Protein AF-A0A537NEE5-F1 (afdb_monomer_lite)

Structure (mmCIF, N/CA/C/O backbone):
data_AF-A0A537NEE5-F1
#
_entry.id   AF-A0A537NEE5-F1
#
loop_
_atom_site.group_PDB
_atom_site.id
_atom_site.type_symbol
_atom_site.label_atom_id
_atom_site.label_alt_id
_atom_site.label_comp_id
_atom_site.label_asym_id
_atom_site.label_entity_id
_atom_site.label_seq_id
_atom_site.pdbx_PDB_ins_code
_atom_site.Cartn_x
_atom_site.Cartn_y
_atom_site.Cartn_z
_atom_site.occupancy
_atom_site.B_iso_or_equiv
_atom_site.auth_seq_id
_atom_site.auth_comp_id
_atom_site.auth_asym_id
_atom_site.auth_atom_id
_atom_site.pdbx_PDB_model_num
ATOM 1 N N . MET A 1 1 ? -11.652 6.081 -24.593 1.00 75.44 1 MET A N 1
ATOM 2 C CA . MET A 1 1 ? -11.447 5.499 -23.250 1.00 75.44 1 MET A CA 1
ATOM 3 C C . MET A 1 1 ? -11.911 6.514 -22.229 1.00 75.44 1 MET A C 1
ATOM 5 O O . MET A 1 1 ? -11.593 7.683 -22.399 1.00 75.44 1 MET A O 1
ATOM 9 N N . ALA A 1 2 ? -12.689 6.084 -21.241 1.00 91.31 2 ALA A N 1
ATOM 10 C CA . ALA A 1 2 ? -13.139 6.929 -20.140 1.00 91.31 2 ALA A CA 1
ATOM 11 C C . ALA A 1 2 ? -12.556 6.389 -18.831 1.00 91.31 2 ALA A C 1
ATOM 13 O O . ALA A 1 2 ? -12.369 5.180 -18.704 1.00 91.31 2 ALA A O 1
ATOM 14 N N . VAL A 1 3 ? -12.273 7.280 -17.881 1.00 93.25 3 VAL A N 1
ATOM 15 C CA . VAL A 1 3 ? -11.948 6.896 -16.502 1.00 93.25 3 VAL A CA 1
ATOM 16 C C . VAL A 1 3 ? -13.181 6.228 -15.898 1.00 93.25 3 VAL A C 1
ATOM 18 O O . VAL A 1 3 ? -14.275 6.784 -15.989 1.00 93.25 3 VAL A O 1
ATOM 21 N N . GLN A 1 4 ? -13.013 5.032 -15.334 1.00 93.94 4 GLN A N 1
ATOM 22 C CA . GLN A 1 4 ? -14.131 4.234 -14.816 1.00 93.94 4 GLN A CA 1
ATOM 23 C C . GLN A 1 4 ? -14.209 4.242 -13.287 1.00 93.94 4 GLN A C 1
ATOM 25 O O . GLN A 1 4 ? -15.308 4.315 -12.746 1.00 93.94 4 GLN A O 1
ATOM 30 N N . ALA A 1 5 ? -13.066 4.191 -12.602 1.00 95.62 5 ALA A N 1
ATOM 31 C CA . ALA A 1 5 ? -12.981 4.160 -11.147 1.00 95.62 5 ALA A CA 1
ATOM 32 C C . ALA A 1 5 ? -11.614 4.674 -10.669 1.00 95.62 5 ALA A C 1
ATOM 34 O O . ALA A 1 5 ? -10.702 4.876 -11.476 1.00 95.62 5 ALA A O 1
ATOM 35 N N . ILE A 1 6 ? -11.492 4.877 -9.357 1.00 96.50 6 ILE A N 1
ATOM 36 C CA . ILE A 1 6 ? -10.197 5.059 -8.701 1.00 96.50 6 ILE A CA 1
ATOM 37 C C . ILE A 1 6 ? -9.541 3.686 -8.567 1.00 96.50 6 ILE A C 1
ATOM 39 O O . ILE A 1 6 ? -10.166 2.765 -8.054 1.00 96.50 6 ILE A O 1
ATOM 43 N N . ASP A 1 7 ? -8.298 3.575 -9.029 1.00 97.69 7 ASP A N 1
ATOM 44 C CA . ASP A 1 7 ? -7.496 2.359 -8.881 1.00 97.69 7 ASP A CA 1
ATOM 45 C C . ASP A 1 7 ? -6.827 2.322 -7.501 1.00 97.69 7 ASP A C 1
ATOM 47 O O . ASP A 1 7 ? -7.054 1.413 -6.712 1.00 97.69 7 ASP A O 1
ATOM 51 N N . HIS A 1 8 ? -6.075 3.365 -7.144 1.00 98.19 8 HIS A N 1
ATOM 52 C CA . HIS A 1 8 ? -5.458 3.453 -5.826 1.00 98.19 8 HIS A CA 1
ATOM 53 C C . HIS A 1 8 ? -5.149 4.886 -5.395 1.00 98.19 8 HIS A C 1
ATOM 55 O O . HIS A 1 8 ? -5.164 5.827 -6.194 1.00 98.19 8 HIS A O 1
ATOM 61 N N . LEU A 1 9 ? -4.848 5.030 -4.105 1.00 98.25 9 LEU A N 1
ATOM 62 C CA . LEU A 1 9 ? -4.303 6.239 -3.497 1.00 98.25 9 LEU A CA 1
ATOM 63 C C . LEU A 1 9 ? -2.919 5.939 -2.921 1.00 98.25 9 LEU A C 1
ATOM 65 O O . LEU A 1 9 ? -2.773 5.010 -2.132 1.00 98.25 9 LEU A O 1
ATOM 69 N N . VAL A 1 10 ? -1.929 6.763 -3.259 1.00 98.12 10 VAL A N 1
ATOM 70 C CA . VAL A 1 10 ? -0.576 6.667 -2.697 1.00 98.12 10 VAL A CA 1
ATOM 71 C C . VAL A 1 10 ? -0.418 7.653 -1.544 1.00 98.12 10 VAL A C 1
ATOM 73 O O . VAL A 1 10 ? -0.740 8.835 -1.686 1.00 98.12 10 VAL A O 1
ATOM 76 N N . ILE A 1 11 ? 0.116 7.185 -0.417 1.00 98.31 11 ILE A N 1
ATOM 77 C CA . ILE A 1 11 ? 0.464 8.015 0.739 1.00 98.31 11 ILE A CA 1
ATOM 78 C C . ILE A 1 11 ? 1.933 7.769 1.082 1.00 98.31 11 ILE A C 1
ATOM 80 O O . ILE A 1 11 ? 2.328 6.655 1.423 1.00 98.31 11 ILE A O 1
ATOM 84 N N . MET A 1 12 ? 2.742 8.824 0.979 1.00 98.06 12 MET A N 1
ATOM 85 C CA . MET A 1 12 ? 4.166 8.787 1.310 1.00 98.06 12 MET A CA 1
ATOM 86 C C . MET A 1 12 ? 4.373 8.950 2.818 1.00 98.06 12 MET A C 1
ATOM 88 O O . MET A 1 12 ? 3.856 9.895 3.419 1.00 98.06 12 MET A O 1
ATOM 92 N N . PHE A 1 13 ? 5.192 8.080 3.399 1.00 98.12 13 PHE A N 1
ATOM 93 C CA . PHE A 1 13 ? 5.591 8.100 4.800 1.00 98.12 13 PHE A CA 1
ATOM 94 C C . PHE A 1 13 ? 7.114 8.213 4.941 1.00 98.12 13 PHE A C 1
ATOM 96 O O . PHE A 1 13 ? 7.852 7.762 4.066 1.00 98.12 13 PHE A O 1
ATOM 103 N N . PRO A 1 14 ? 7.610 8.780 6.055 1.00 97.75 14 PRO A N 1
ATOM 104 C CA . PRO A 1 14 ? 9.043 8.787 6.355 1.00 97.75 14 PRO A CA 1
ATOM 105 C C . PRO A 1 14 ? 9.618 7.393 6.649 1.00 97.75 14 PRO A C 1
ATOM 107 O O . PRO A 1 14 ? 10.806 7.175 6.454 1.00 97.75 14 PRO A O 1
ATOM 110 N N . ASP A 1 15 ? 8.786 6.484 7.159 1.00 97.62 15 ASP A N 1
ATOM 111 C CA . ASP A 1 15 ? 9.143 5.117 7.536 1.00 97.62 15 ASP A CA 1
ATOM 112 C C . ASP A 1 15 ? 7.939 4.203 7.282 1.00 97.62 15 ASP A C 1
ATOM 114 O O . ASP A 1 15 ? 6.848 4.435 7.822 1.00 97.62 15 ASP A O 1
ATOM 118 N N . LEU A 1 16 ? 8.132 3.169 6.460 1.00 98.44 16 LEU A N 1
ATOM 119 C CA . LEU A 1 16 ? 7.066 2.233 6.125 1.00 98.44 16 LEU A CA 1
ATOM 120 C C . LEU A 1 16 ? 6.655 1.380 7.331 1.00 98.44 16 LEU A C 1
ATOM 122 O O . LEU A 1 16 ? 5.479 1.056 7.467 1.00 98.44 16 LEU A O 1
ATOM 126 N N . GLU A 1 17 ? 7.581 1.034 8.226 1.00 98.19 17 GLU A N 1
ATOM 127 C CA . GLU A 1 17 ? 7.292 0.174 9.379 1.00 98.19 17 GLU A CA 1
ATOM 128 C C . GLU A 1 17 ? 6.318 0.834 10.342 1.00 98.19 17 GLU A C 1
ATOM 130 O O . GLU A 1 17 ? 5.350 0.221 10.801 1.00 98.19 17 GLU A O 1
ATOM 135 N N . THR A 1 18 ? 6.553 2.117 10.604 1.00 98.38 18 THR A N 1
ATOM 136 C CA . THR A 1 18 ? 5.650 2.946 11.391 1.00 98.38 18 THR A CA 1
ATOM 137 C C . THR A 1 18 ? 4.273 3.029 10.737 1.00 98.38 18 THR A C 1
ATOM 139 O O . THR A 1 18 ? 3.278 2.790 11.416 1.00 98.38 18 THR A O 1
ATOM 142 N N . ALA A 1 19 ? 4.197 3.255 9.422 1.00 98.50 19 ALA A N 1
ATOM 143 C CA . ALA A 1 19 ? 2.919 3.295 8.713 1.00 98.50 19 ALA A CA 1
ATOM 144 C C . ALA A 1 19 ? 2.168 1.951 8.765 1.00 98.50 19 ALA A C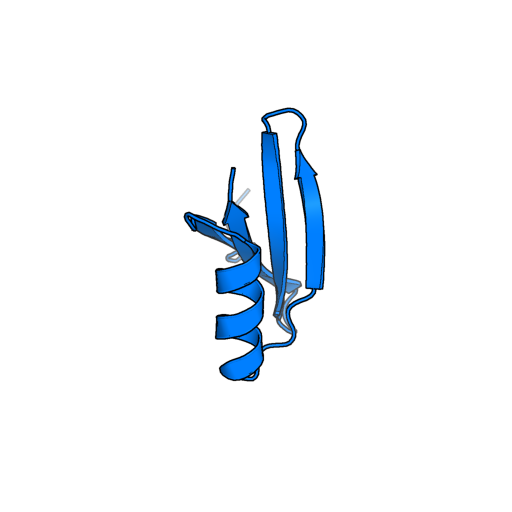 1
ATOM 146 O O . ALA A 1 19 ? 0.966 1.928 9.032 1.00 98.50 19 ALA A O 1
ATOM 147 N N . ILE A 1 20 ? 2.865 0.827 8.558 1.00 98.69 20 ILE A N 1
ATOM 148 C CA . ILE A 1 20 ? 2.275 -0.517 8.639 1.00 98.69 20 ILE A CA 1
ATOM 149 C C . ILE A 1 20 ? 1.694 -0.758 10.031 1.00 98.69 20 ILE A C 1
ATOM 151 O O . ILE A 1 20 ? 0.548 -1.200 10.138 1.00 98.69 20 ILE A O 1
ATOM 155 N N . ARG A 1 21 ? 2.461 -0.467 11.089 1.00 98.69 21 ARG A N 1
ATOM 156 C CA . ARG A 1 21 ? 2.008 -0.625 12.475 1.00 98.69 21 ARG A CA 1
ATOM 157 C C . ARG A 1 21 ? 0.761 0.215 12.731 1.00 98.69 21 ARG A C 1
ATOM 159 O O . ARG A 1 21 ? -0.259 -0.342 13.124 1.00 98.69 21 ARG A O 1
ATOM 166 N N . ASP A 1 22 ? 0.829 1.514 12.461 1.00 98.50 22 ASP A N 1
ATOM 167 C CA . ASP A 1 22 ? -0.240 2.453 12.800 1.00 98.50 22 ASP A CA 1
ATOM 168 C C . ASP A 1 22 ? -1.546 2.093 12.071 1.00 98.50 22 ASP A C 1
ATOM 170 O O . ASP A 1 22 ? -2.615 2.057 12.677 1.00 98.50 22 ASP A O 1
ATOM 174 N N . TYR A 1 23 ? -1.480 1.736 10.784 1.00 98.44 23 TYR A N 1
ATOM 175 C CA . TYR A 1 23 ? -2.675 1.335 10.033 1.00 98.44 23 TYR A CA 1
ATOM 176 C C . TYR A 1 23 ? -3.191 -0.054 10.430 1.00 98.44 23 TYR A C 1
ATOM 178 O O . TYR A 1 23 ? -4.403 -0.280 10.406 1.00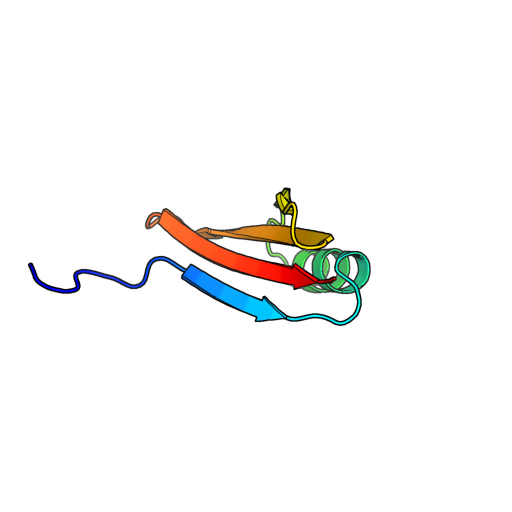 98.44 23 TYR A O 1
ATOM 186 N N . THR A 1 24 ? -2.313 -0.966 10.852 1.00 98.62 24 THR A N 1
ATOM 187 C CA . THR A 1 24 ? -2.737 -2.251 11.430 1.00 98.62 24 THR A CA 1
ATOM 188 C C . THR A 1 24 ? -3.469 -2.037 12.758 1.00 98.62 24 THR A C 1
ATOM 190 O O . THR A 1 24 ? -4.513 -2.644 12.987 1.00 98.62 24 THR A O 1
ATOM 193 N N . GLU A 1 25 ? -2.983 -1.134 13.615 1.00 98.69 25 GLU A N 1
ATOM 194 C CA . GLU A 1 25 ? -3.627 -0.770 14.888 1.00 98.69 25 GLU A CA 1
ATOM 195 C C . GLU A 1 25 ? -4.980 -0.069 14.688 1.00 98.69 25 GLU A C 1
ATOM 197 O O . GLU A 1 25 ? -5.898 -0.263 15.485 1.00 98.69 25 GLU A O 1
ATOM 202 N N . LEU A 1 26 ? -5.148 0.671 13.587 1.00 98.06 26 LEU A N 1
ATOM 203 C CA . LEU A 1 26 ? -6.446 1.210 13.158 1.00 98.06 26 LEU A CA 1
ATOM 204 C C . LEU A 1 26 ? -7.435 0.130 12.680 1.00 98.06 26 LEU A C 1
ATOM 206 O O . LEU A 1 26 ? -8.603 0.437 12.436 1.00 98.06 26 LEU A O 1
ATOM 210 N N . GLY A 1 27 ? -6.996 -1.125 12.559 1.00 98.31 27 GLY A N 1
ATOM 211 C CA . GLY A 1 27 ? -7.826 -2.262 12.170 1.00 98.31 27 GLY A CA 1
ATOM 212 C C . GLY A 1 27 ? -7.798 -2.589 10.677 1.00 98.31 27 GLY A C 1
ATOM 213 O O . GLY A 1 27 ? -8.583 -3.428 10.230 1.00 98.31 27 GLY A O 1
ATOM 214 N N . PHE A 1 28 ? -6.914 -1.968 9.890 1.00 98.50 28 PHE A N 1
ATOM 215 C CA . PHE A 1 28 ? -6.723 -2.367 8.498 1.00 98.50 28 PHE A CA 1
ATOM 216 C C . PHE A 1 28 ? -5.911 -3.659 8.395 1.00 98.50 28 PHE A C 1
ATOM 218 O O . PHE A 1 28 ? -4.988 -3.913 9.166 1.00 98.50 28 PHE A O 1
ATOM 225 N N . THR A 1 29 ? -6.218 -4.462 7.376 1.00 98.50 29 THR A N 1
ATOM 226 C CA . THR A 1 29 ? -5.308 -5.526 6.940 1.00 98.50 29 THR A CA 1
ATOM 227 C C . THR A 1 29 ? -4.254 -4.902 6.037 1.00 98.50 29 THR A C 1
ATOM 229 O O . THR A 1 29 ? -4.545 -4.561 4.891 1.00 98.50 29 THR A O 1
ATOM 232 N N . VAL A 1 30 ? -3.045 -4.736 6.567 1.00 98.69 30 VAL A N 1
ATOM 233 C CA . VAL A 1 30 ? -1.905 -4.192 5.827 1.00 98.69 30 VAL A CA 1
ATOM 234 C C . VAL A 1 30 ? -1.011 -5.341 5.369 1.00 98.69 30 VAL A C 1
ATOM 236 O O . VAL A 1 30 ? -0.568 -6.158 6.176 1.00 98.69 30 VAL A O 1
ATOM 239 N N . VAL A 1 31 ? -0.729 -5.410 4.070 1.00 98.56 31 VAL A N 1
ATOM 240 C CA . VAL A 1 31 ? 0.124 -6.446 3.472 1.00 98.56 31 VAL A CA 1
ATOM 241 C C . VAL A 1 31 ? 1.362 -5.788 2.887 1.00 98.56 31 VAL A C 1
ATOM 243 O O . VAL A 1 31 ? 1.250 -4.879 2.073 1.00 98.56 31 VAL A O 1
ATOM 246 N N . ARG A 1 32 ? 2.557 -6.243 3.274 1.00 98.19 32 ARG A N 1
ATOM 247 C CA . ARG A 1 32 ? 3.796 -5.765 2.644 1.00 98.19 32 ARG A CA 1
ATOM 248 C C . ARG A 1 32 ? 3.771 -6.028 1.145 1.00 98.19 32 ARG A C 1
ATOM 250 O O . ARG A 1 32 ? 3.458 -7.140 0.722 1.00 98.19 32 ARG A O 1
ATOM 257 N N . GLY A 1 33 ? 4.125 -5.009 0.375 1.00 96.88 33 GLY A N 1
ATOM 258 C CA . GLY A 1 33 ? 4.271 -5.110 -1.063 1.00 96.88 33 GLY A CA 1
ATOM 259 C C . GLY A 1 33 ? 5.728 -5.327 -1.461 1.00 96.88 33 GLY A C 1
ATOM 260 O O . GLY A 1 33 ? 6.442 -6.136 -0.865 1.00 96.88 33 GLY A O 1
ATOM 261 N N . GLY A 1 34 ? 6.145 -4.640 -2.518 1.00 95.69 34 GLY A N 1
ATOM 262 C CA . GLY A 1 34 ? 7.452 -4.791 -3.139 1.00 95.69 34 GLY A CA 1
ATOM 263 C C . GLY A 1 34 ? 8.418 -3.651 -2.834 1.00 95.69 34 GLY A C 1
ATOM 264 O O . GLY A 1 34 ? 8.074 -2.626 -2.244 1.00 95.69 34 GLY A O 1
ATOM 265 N N . SER A 1 35 ? 9.647 -3.841 -3.302 1.00 96.25 35 SER A N 1
ATOM 266 C CA . SER A 1 35 ? 10.660 -2.794 -3.400 1.00 96.25 35 SER A CA 1
ATOM 267 C C . SER A 1 35 ? 10.848 -2.419 -4.866 1.00 96.25 35 SER A C 1
ATOM 269 O O . SER A 1 35 ? 10.984 -3.289 -5.731 1.00 96.25 35 SER A O 1
ATOM 271 N N . HIS A 1 36 ? 10.864 -1.124 -5.151 1.00 93.88 36 HIS A N 1
ATOM 272 C CA . HIS A 1 36 ? 11.060 -0.573 -6.481 1.00 93.88 36 HIS A CA 1
ATOM 273 C C . HIS A 1 36 ? 12.551 -0.298 -6.741 1.00 93.88 36 HIS A C 1
ATOM 275 O O . HIS A 1 36 ? 13.271 0.113 -5.830 1.00 93.88 36 HIS A O 1
ATOM 281 N N . PRO A 1 37 ? 13.031 -0.412 -7.996 1.00 94.31 37 PRO A N 1
ATOM 282 C CA . PRO A 1 37 ? 14.416 -0.079 -8.353 1.00 94.31 37 PRO A CA 1
ATOM 283 C C . PRO A 1 37 ? 14.829 1.367 -8.038 1.00 94.31 37 PRO A C 1
ATOM 285 O O . PRO A 1 37 ? 16.014 1.674 -7.969 1.00 94.31 37 PRO A O 1
ATOM 288 N N . THR A 1 38 ? 13.855 2.260 -7.858 1.00 91.38 38 THR A N 1
ATOM 289 C CA . THR A 1 38 ? 14.048 3.665 -7.478 1.00 91.38 38 THR A CA 1
ATOM 290 C C . THR A 1 38 ? 14.350 3.862 -5.989 1.00 91.38 38 THR A C 1
ATOM 292 O O . THR A 1 38 ? 14.570 4.994 -5.568 1.00 91.38 38 THR A O 1
ATOM 295 N N . GLY A 1 39 ? 14.361 2.784 -5.198 1.00 94.00 39 GLY A N 1
ATOM 296 C CA . GLY A 1 39 ? 14.665 2.782 -3.766 1.00 94.00 39 GLY A CA 1
ATOM 297 C C . GLY A 1 39 ? 13.431 2.701 -2.874 1.00 94.00 39 GLY A C 1
ATOM 298 O O . GLY A 1 39 ? 13.543 2.248 -1.749 1.00 94.00 39 GLY A O 1
ATOM 299 N N . THR A 1 40 ? 12.249 3.055 -3.385 1.00 97.56 40 THR A N 1
ATOM 300 C CA . THR A 1 40 ? 11.023 3.014 -2.577 1.00 97.56 40 THR A CA 1
ATOM 301 C C . THR A 1 40 ? 10.550 1.596 -2.283 1.00 97.56 40 THR A C 1
ATOM 303 O O . THR A 1 40 ? 10.790 0.664 -3.050 1.00 97.56 40 THR A O 1
ATOM 306 N N . HIS A 1 41 ? 9.818 1.435 -1.193 1.00 98.06 41 HIS A N 1
ATOM 307 C CA . HIS A 1 41 ? 9.194 0.186 -0.785 1.00 98.06 41 HIS A CA 1
ATOM 308 C C . HIS A 1 41 ? 7.791 0.471 -0.246 1.00 98.06 41 HIS A C 1
ATOM 310 O O . HIS A 1 41 ? 7.537 1.559 0.276 1.00 98.06 41 HIS A O 1
ATOM 316 N N . ASN A 1 42 ? 6.864 -0.474 -0.417 1.00 98.56 42 ASN A N 1
ATOM 317 C CA . ASN A 1 42 ? 5.454 -0.232 -0.125 1.00 98.56 42 ASN A CA 1
ATOM 318 C C . ASN A 1 42 ? 4.771 -1.332 0.701 1.00 98.56 42 ASN A C 1
ATOM 320 O O . ASN A 1 42 ? 5.272 -2.443 0.898 1.00 98.56 42 ASN A O 1
ATOM 324 N N . ALA A 1 43 ? 3.588 -0.991 1.196 1.00 98.75 43 ALA A N 1
ATOM 325 C CA . ALA A 1 43 ? 2.606 -1.894 1.765 1.00 98.75 43 ALA A CA 1
ATOM 326 C C . ALA A 1 43 ? 1.209 -1.471 1.307 1.00 98.75 43 ALA A C 1
ATOM 328 O O . ALA A 1 43 ? 0.959 -0.301 1.028 1.00 98.75 43 ALA A O 1
ATOM 329 N N . LEU A 1 44 ? 0.304 -2.435 1.203 1.00 98.75 44 LEU A N 1
ATOM 330 C CA . LEU A 1 44 ? -0.993 -2.272 0.570 1.00 98.75 44 LEU A CA 1
ATOM 331 C C . LEU A 1 44 ? -2.121 -2.534 1.563 1.00 98.75 44 LEU A C 1
ATOM 333 O O . LEU A 1 44 ? -2.059 -3.467 2.367 1.00 98.75 44 LEU A O 1
ATOM 337 N N . ILE A 1 45 ? -3.176 -1.736 1.445 1.00 98.69 45 ILE A N 1
ATOM 338 C CA . ILE A 1 45 ? -4.475 -1.959 2.080 1.00 98.69 45 ILE A CA 1
ATOM 339 C C . ILE A 1 45 ? -5.484 -2.148 0.953 1.00 98.69 45 ILE A C 1
ATOM 341 O O . ILE A 1 45 ? -5.825 -1.183 0.272 1.00 98.69 45 ILE A O 1
ATOM 345 N N . ALA A 1 46 ? -5.922 -3.385 0.730 1.00 98.31 46 ALA A N 1
ATOM 346 C CA . ALA A 1 46 ? -6.828 -3.727 -0.364 1.00 98.31 46 ALA A CA 1
ATOM 347 C C . ALA A 1 46 ? -8.301 -3.637 0.060 1.00 98.31 46 ALA A C 1
ATOM 349 O O . ALA A 1 46 ? -8.666 -4.055 1.162 1.00 98.31 46 ALA A O 1
ATOM 350 N N . PHE A 1 47 ? -9.152 -3.149 -0.842 1.00 97.75 47 PHE A N 1
ATOM 351 C CA . PHE A 1 47 ? -10.603 -3.101 -0.679 1.00 97.75 47 PHE A CA 1
ATOM 352 C C . PHE A 1 47 ? -11.309 -4.109 -1.595 1.00 97.75 47 PHE A C 1
ATOM 354 O O . PHE A 1 47 ? -10.740 -4.645 -2.546 1.00 97.75 47 PHE A O 1
ATOM 361 N N . ALA A 1 48 ? -12.575 -4.397 -1.285 1.00 97.25 48 ALA A N 1
ATOM 362 C CA . ALA A 1 48 ? -13.349 -5.445 -1.954 1.00 97.25 48 ALA A CA 1
ATOM 363 C C . ALA A 1 48 ? -13.657 -5.157 -3.436 1.00 97.25 48 ALA A C 1
ATOM 365 O O . ALA A 1 48 ? -13.950 -6.082 -4.189 1.00 97.25 48 ALA A O 1
ATOM 366 N N . ASP A 1 49 ? -13.608 -3.893 -3.850 1.00 96.12 49 ASP A N 1
ATOM 367 C CA . ASP A 1 49 ? -13.827 -3.443 -5.227 1.00 96.12 49 ASP A CA 1
ATOM 368 C C . ASP A 1 49 ? -12.548 -3.460 -6.083 1.00 96.12 49 ASP A C 1
ATOM 370 O O . ASP A 1 49 ? -12.590 -3.107 -7.260 1.00 96.12 49 ASP A O 1
ATOM 374 N N . GLY A 1 50 ? -11.427 -3.907 -5.510 1.00 96.31 50 GLY A N 1
ATOM 375 C CA . GLY A 1 50 ? -10.127 -3.963 -6.171 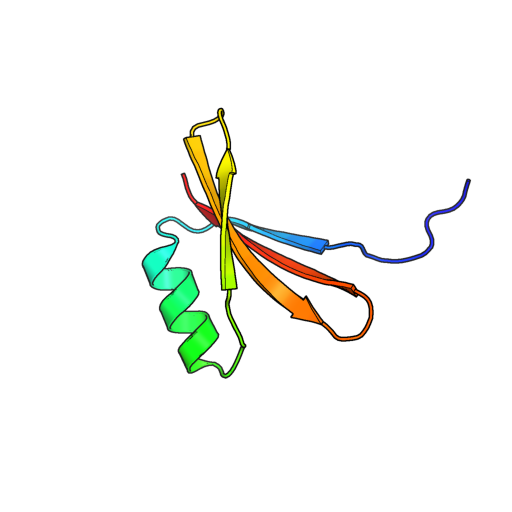1.00 96.31 50 GLY A CA 1
ATOM 376 C C . GLY A 1 50 ? -9.297 -2.690 -6.020 1.00 96.31 50 GLY A C 1
ATOM 377 O O . GLY A 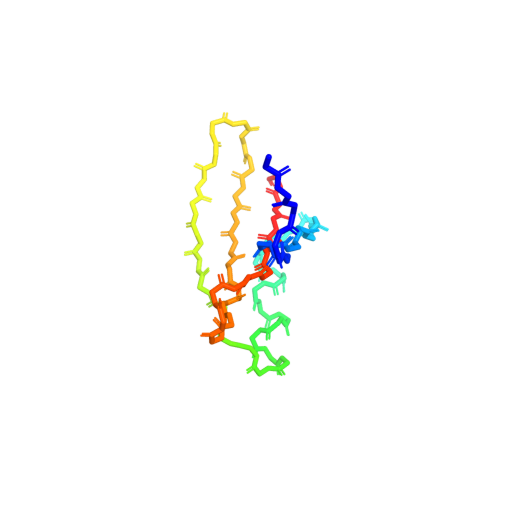1 50 ? -8.122 -2.718 -6.381 1.00 96.31 50 GLY A O 1
ATOM 378 N N . ALA A 1 51 ? -9.854 -1.615 -5.451 1.00 98.19 51 ALA A N 1
ATOM 379 C CA . ALA A 1 51 ? -9.070 -0.432 -5.135 1.00 98.19 51 ALA A CA 1
ATOM 380 C C . ALA A 1 51 ? -8.142 -0.685 -3.937 1.00 98.19 51 ALA A C 1
ATOM 382 O O . ALA A 1 51 ? -8.395 -1.566 -3.107 1.00 98.19 51 ALA A O 1
ATOM 383 N N . TYR A 1 52 ? -7.074 0.103 -3.805 1.00 98.62 52 TYR A N 1
ATOM 384 C CA . TYR A 1 52 ? -6.168 -0.014 -2.659 1.00 98.62 52 TYR A CA 1
ATOM 385 C C . TYR A 1 52 ? -5.554 1.316 -2.202 1.00 98.62 52 TYR A C 1
ATOM 387 O O . TYR A 1 52 ? -5.477 2.290 -2.949 1.00 98.62 52 TYR A O 1
ATOM 395 N N . VAL A 1 53 ? -5.102 1.358 -0.946 1.00 98.62 53 VAL A N 1
ATOM 396 C CA . VAL A 1 53 ? -4.154 2.380 -0.477 1.00 98.62 53 VAL A CA 1
ATOM 397 C C . VAL A 1 53 ? -2.747 1.801 -0.544 1.00 98.62 53 VAL A C 1
ATOM 399 O O . VAL A 1 53 ? -2.492 0.729 0.003 1.00 98.62 53 VAL A O 1
ATOM 402 N N . GLU A 1 54 ? -1.836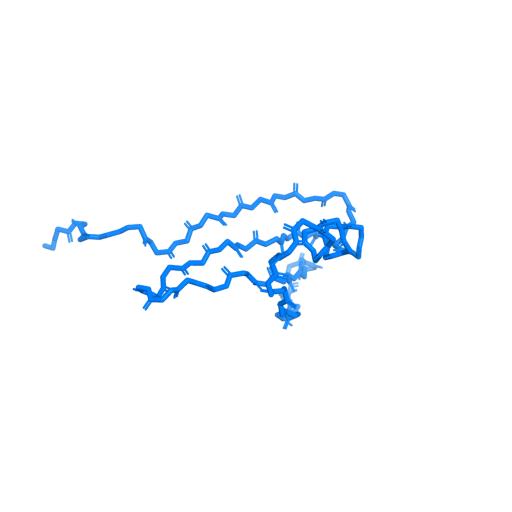 2.521 -1.188 1.00 98.69 54 GLU A N 1
ATOM 403 C CA . GLU A 1 54 ? -0.405 2.241 -1.196 1.00 98.69 54 GLU A CA 1
ATOM 404 C C . GLU A 1 54 ? 0.293 3.126 -0.159 1.00 98.69 54 GLU A C 1
ATOM 406 O O . GLU A 1 54 ? 0.434 4.337 -0.339 1.00 98.69 54 GLU A O 1
ATOM 411 N N . LEU A 1 55 ? 0.731 2.512 0.938 1.00 98.75 55 LEU A N 1
ATOM 412 C CA . LEU A 1 55 ? 1.648 3.125 1.893 1.00 98.75 55 LEU A CA 1
ATOM 413 C C . LEU A 1 55 ? 3.054 2.969 1.316 1.00 98.75 55 LEU A C 1
ATOM 415 O O . LEU A 1 55 ? 3.479 1.840 1.082 1.00 98.75 55 LEU A O 1
ATOM 419 N N . ILE A 1 56 ? 3.772 4.062 1.072 1.00 98.62 56 ILE A N 1
ATOM 420 C CA 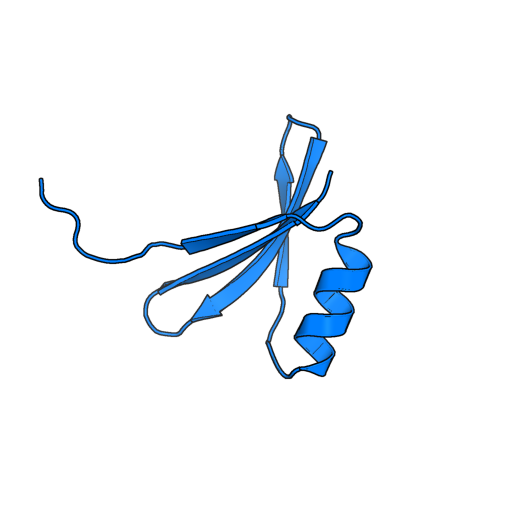. ILE A 1 56 ? 5.100 4.016 0.446 1.00 98.62 56 ILE A CA 1
ATOM 421 C C . ILE A 1 56 ? 6.115 4.826 1.250 1.00 98.62 56 ILE A C 1
ATOM 423 O O . ILE A 1 56 ? 5.774 5.864 1.810 1.00 98.62 56 ILE A O 1
ATOM 427 N N . ALA A 1 57 ? 7.360 4.362 1.299 1.00 98.12 57 ALA A N 1
ATOM 428 C CA . ALA A 1 57 ? 8.498 5.094 1.851 1.00 98.12 57 ALA A CA 1
ATOM 429 C C . ALA A 1 57 ? 9.736 4.911 0.956 1.00 98.12 57 ALA A C 1
ATOM 431 O O . ALA A 1 57 ? 9.732 4.056 0.064 1.00 98.12 57 ALA A O 1
ATOM 432 N N . PHE A 1 58 ? 10.773 5.724 1.180 1.00 95.12 58 PHE A N 1
ATOM 433 C CA . PHE A 1 58 ? 12.107 5.536 0.591 1.00 95.12 58 PHE A CA 1
ATOM 434 C C . PHE A 1 58 ? 12.933 4.570 1.434 1.00 95.12 58 PHE A C 1
ATOM 436 O O . PHE A 1 58 ? 12.987 4.766 2.665 1.00 95.12 58 PHE A O 1
#

Secondary structure (DSSP, 8-state):
----S--EEEEE-S-HHHHHHHHHHTT---EEEEE-TTS-EEEEEE-TTS-EEEEEE-

pLDDT: mean 96.99, std 3.39, range [75.44, 98.75]

Foldseek 3Di:
DDDDDAAEAEDEDQDQVVVQVVVVVVVFDKAWDQADPVGKGWIWGADPVNHIYTYMYD

Sequence (58 aa):
MAVQAIDHLVIMFPDLETAIRDYTELGFTVVRGGSHPTGTHNALIAFADGAYVELIAF

Radius of gyration: 12.24 Å; chains: 1; bounding box: 29×15×38 Å